Protein AF-A0A7V0TYV5-F1 (afdb_monomer_lite)

Secondary structure (DSSP, 8-state):
-BTTBPPP-TTS-GGGS---SB------TTEE----SSTTT--STT-EEETTTTEEES---EEGGG------EE--SGGG-EE-PPPPP------

Sequence (95 aa):
MINDKILHESYLDVENQFTQGQLELTLGVNEYFLMGDNRKVSNDSRGSINSQTDVADNPWTITDKDIIGRAFLRWWPLNKLSFISIPTYNINSKL

Radius of gyration: 15.29 Å; chains: 1; bounding box: 32×38×41 Å

Structure (mmCIF, N/CA/C/O backbone):
data_AF-A0A7V0TYV5-F1
#
_entry.id   AF-A0A7V0TYV5-F1
#
loop_
_atom_site.group_PDB
_atom_site.id
_atom_site.type_symbol
_atom_site.label_atom_id
_atom_site.label_alt_id
_atom_site.label_comp_id
_atom_site.label_asym_id
_atom_site.label_entity_id
_atom_site.label_seq_id
_atom_site.pdbx_PDB_ins_code
_atom_site.Cartn_x
_atom_site.Cartn_y
_atom_site.Cartn_z
_atom_site.occupancy
_atom_site.B_iso_or_equiv
_atom_site.auth_seq_id
_atom_site.auth_comp_id
_atom_site.auth_asym_id
_atom_site.auth_atom_id
_atom_site.pdbx_PDB_model_num
ATOM 1 N N . MET A 1 1 ? 6.251 3.281 10.212 1.00 86.56 1 MET A N 1
ATOM 2 C CA . MET A 1 1 ? 6.225 2.074 11.073 1.00 86.56 1 MET A CA 1
ATOM 3 C C . MET A 1 1 ? 4.808 1.541 11.087 1.00 86.56 1 MET A C 1
ATOM 5 O O . MET A 1 1 ? 3.900 2.312 10.815 1.00 86.56 1 MET A O 1
ATOM 9 N N . ILE A 1 2 ? 4.616 0.264 11.399 1.00 90.25 2 ILE A N 1
ATOM 10 C CA . ILE A 1 2 ? 3.290 -0.303 11.670 1.00 90.25 2 ILE A CA 1
ATOM 11 C C . ILE A 1 2 ? 3.362 -0.935 13.054 1.00 90.25 2 ILE A C 1
ATOM 13 O O . ILE A 1 2 ? 4.190 -1.823 13.261 1.00 90.25 2 ILE A O 1
ATOM 17 N N . ASN A 1 3 ? 2.537 -0.458 13.991 1.00 90.38 3 ASN A N 1
ATOM 18 C CA . ASN A 1 3 ? 2.537 -0.900 15.391 1.00 90.38 3 ASN A CA 1
ATOM 19 C C . ASN A 1 3 ? 3.961 -0.913 15.986 1.00 90.38 3 ASN A C 1
ATOM 21 O O . ASN A 1 3 ? 4.471 -1.960 16.387 1.00 90.38 3 ASN A O 1
ATOM 25 N N . ASP A 1 4 ? 4.634 0.240 15.914 1.00 89.12 4 ASP A N 1
ATOM 26 C CA . ASP A 1 4 ? 6.011 0.484 16.385 1.00 89.12 4 ASP A CA 1
ATOM 27 C C . ASP A 1 4 ? 7.119 -0.352 15.730 1.00 89.12 4 ASP A C 1
ATOM 29 O O . ASP A 1 4 ? 8.279 -0.307 16.143 1.00 89.12 4 ASP A O 1
ATOM 33 N N . LYS A 1 5 ? 6.807 -1.104 14.669 1.00 88.12 5 LYS A N 1
ATOM 34 C CA . LYS A 1 5 ? 7.803 -1.875 13.922 1.00 88.12 5 LYS A CA 1
ATOM 35 C C . LYS A 1 5 ? 8.144 -1.220 12.598 1.00 88.12 5 LYS A C 1
ATOM 37 O O . LYS A 1 5 ? 7.272 -0.806 11.828 1.00 88.12 5 LYS A O 1
ATOM 42 N N . ILE A 1 6 ? 9.442 -1.159 12.314 1.00 87.62 6 ILE A N 1
ATOM 43 C CA . ILE A 1 6 ? 9.941 -0.815 10.984 1.00 87.62 6 ILE A CA 1
ATOM 44 C C . ILE A 1 6 ? 9.563 -1.957 10.039 1.00 87.62 6 ILE A C 1
ATOM 46 O O . ILE A 1 6 ? 9.843 -3.125 10.310 1.00 87.62 6 ILE A O 1
ATOM 50 N N . LEU A 1 7 ? 8.906 -1.603 8.939 1.00 87.94 7 LEU A N 1
ATOM 51 C CA . LEU A 1 7 ? 8.525 -2.530 7.886 1.00 87.94 7 LEU A CA 1
ATOM 52 C C . LEU A 1 7 ? 9.600 -2.511 6.800 1.00 87.94 7 LEU A C 1
ATOM 54 O O . LEU A 1 7 ? 9.988 -1.439 6.345 1.00 87.94 7 LEU A O 1
ATOM 58 N N . HIS A 1 8 ? 10.073 -3.684 6.385 1.00 87.75 8 HIS A N 1
ATOM 59 C CA . HIS A 1 8 ? 10.961 -3.802 5.233 1.00 87.75 8 HIS A CA 1
ATOM 60 C C . HIS A 1 8 ? 10.144 -4.098 3.970 1.00 87.75 8 HIS A C 1
ATOM 62 O O . HIS A 1 8 ? 9.491 -5.139 3.877 1.00 87.75 8 HIS A O 1
ATOM 68 N N . GLU A 1 9 ? 10.210 -3.195 2.995 1.00 89.25 9 GLU A N 1
ATOM 69 C CA . GLU A 1 9 ? 9.408 -3.210 1.769 1.00 89.25 9 GLU A CA 1
ATOM 70 C C . GLU A 1 9 ? 10.316 -3.465 0.554 1.00 89.25 9 GLU A C 1
ATOM 72 O O . GLU A 1 9 ? 10.759 -2.542 -0.125 1.00 89.25 9 GLU A O 1
ATOM 77 N N . SER A 1 10 ? 10.626 -4.736 0.274 1.00 89.06 10 SER A N 1
ATOM 78 C CA . SER A 1 10 ? 11.590 -5.124 -0.777 1.00 89.06 10 SER A CA 1
ATOM 79 C C . SER A 1 10 ? 11.151 -4.803 -2.209 1.00 89.06 10 SER A C 1
ATOM 81 O O . SER A 1 10 ? 11.944 -4.952 -3.135 1.00 89.06 10 SER A O 1
ATOM 83 N N . TYR A 1 11 ? 9.895 -4.407 -2.399 1.00 88.25 11 TYR A N 1
ATOM 84 C CA . TYR A 1 11 ? 9.334 -4.039 -3.694 1.00 88.25 11 TYR A CA 1
ATOM 85 C C . TYR A 1 11 ? 9.598 -2.575 -4.069 1.00 88.25 11 TYR A C 1
ATOM 87 O O . TYR A 1 11 ? 9.374 -2.202 -5.217 1.00 88.25 11 TYR A O 1
ATOM 95 N N . LEU A 1 12 ? 10.060 -1.748 -3.125 1.00 92.00 12 LEU A N 1
ATOM 96 C CA . LEU A 1 12 ? 10.364 -0.347 -3.385 1.00 92.00 12 LEU A CA 1
ATOM 97 C C . LEU A 1 12 ? 11.751 -0.195 -3.998 1.00 92.00 12 LEU A C 1
ATOM 99 O O . LEU A 1 12 ? 12.757 -0.648 -3.442 1.00 92.00 12 LEU A O 1
ATOM 103 N N . ASP A 1 13 ? 11.802 0.548 -5.098 1.00 91.50 13 ASP A N 1
ATOM 104 C CA . ASP A 1 13 ? 13.055 1.080 -5.614 1.00 91.50 13 ASP A CA 1
ATOM 105 C C . ASP A 1 13 ? 13.721 1.979 -4.565 1.00 91.50 13 ASP A C 1
ATOM 107 O O . ASP A 1 13 ? 13.048 2.633 -3.767 1.00 91.50 13 ASP A O 1
ATOM 111 N N . VAL A 1 14 ? 15.057 2.046 -4.583 1.00 89.94 14 VAL A N 1
ATOM 112 C CA . VAL A 1 14 ? 15.869 2.796 -3.601 1.00 89.94 14 VAL A CA 1
ATOM 113 C C . VAL A 1 14 ? 15.384 4.238 -3.433 1.00 89.94 14 VAL A C 1
ATOM 115 O O . VAL A 1 14 ? 15.337 4.767 -2.326 1.00 89.94 14 VAL A O 1
ATOM 118 N N . GLU A 1 15 ? 14.961 4.869 -4.526 1.00 88.81 15 GLU A N 1
ATOM 119 C CA . GLU A 1 15 ? 14.464 6.243 -4.520 1.00 88.81 15 GLU A CA 1
ATOM 120 C C . GLU A 1 15 ? 13.094 6.429 -3.853 1.00 88.81 15 GLU A C 1
ATOM 122 O O . GLU A 1 15 ? 12.744 7.560 -3.517 1.00 88.81 15 GLU A O 1
ATOM 127 N N . ASN A 1 16 ? 12.341 5.346 -3.658 1.00 90.06 16 ASN A N 1
ATOM 128 C CA . ASN A 1 16 ? 11.013 5.316 -3.052 1.00 90.06 16 ASN A CA 1
ATOM 129 C C . ASN A 1 16 ? 11.016 4.712 -1.640 1.00 90.06 16 ASN A C 1
ATOM 131 O O . ASN A 1 16 ? 9.964 4.611 -1.021 1.00 90.06 16 ASN A O 1
ATOM 135 N N . GLN A 1 17 ? 12.178 4.355 -1.084 1.00 87.38 17 GLN A N 1
ATOM 136 C CA . GLN A 1 17 ? 12.275 3.843 0.292 1.00 87.38 17 GLN A CA 1
ATOM 137 C C . GLN A 1 17 ? 12.022 4.920 1.360 1.00 87.38 17 GLN A C 1
ATOM 139 O O . GLN A 1 17 ? 11.827 4.602 2.532 1.00 87.38 17 GLN A O 1
ATOM 144 N N . PHE A 1 18 ? 12.000 6.195 0.965 1.00 85.19 18 PHE A N 1
ATOM 145 C CA . PHE A 1 18 ? 11.630 7.307 1.830 1.00 85.19 18 PHE A CA 1
ATOM 146 C C . PHE A 1 18 ? 10.158 7.692 1.635 1.00 85.19 18 PHE A C 1
ATOM 148 O O . PHE A 1 18 ? 9.695 7.896 0.513 1.00 85.19 18 PHE A O 1
ATOM 155 N N . THR A 1 19 ? 9.437 7.837 2.747 1.00 85.75 19 THR A N 1
ATOM 156 C CA . THR A 1 19 ? 8.079 8.391 2.789 1.00 85.75 19 THR A CA 1
ATOM 157 C C . THR A 1 19 ? 8.141 9.738 3.495 1.00 85.75 19 THR A C 1
ATOM 159 O O . THR A 1 19 ? 8.596 9.803 4.633 1.00 85.75 19 THR A O 1
ATOM 162 N N . GLN A 1 20 ? 7.720 10.798 2.805 1.00 85.25 20 GLN A N 1
ATOM 163 C CA . GLN A 1 20 ? 7.676 12.148 3.363 1.00 85.25 20 GLN A CA 1
ATOM 164 C C . GLN A 1 20 ? 6.493 12.304 4.323 1.00 85.25 20 GLN A C 1
ATOM 166 O O . GLN A 1 20 ? 5.421 11.749 4.067 1.00 85.25 20 GLN A O 1
ATOM 171 N N . GLY A 1 21 ? 6.682 13.111 5.365 1.00 87.38 21 GLY A N 1
ATOM 172 C CA . GLY A 1 21 ? 5.653 13.449 6.330 1.00 87.38 21 GLY A CA 1
ATOM 173 C C . GLY A 1 21 ? 5.493 12.434 7.458 1.00 87.38 21 GLY A C 1
ATOM 174 O O . GLY A 1 21 ? 5.770 11.240 7.325 1.00 87.38 21 GLY A O 1
ATOM 175 N N . GLN A 1 22 ? 5.005 12.932 8.587 1.00 91.31 22 GLN A N 1
ATOM 176 C CA . GLN A 1 22 ? 4.609 12.156 9.748 1.00 91.31 22 GLN A CA 1
ATOM 177 C C . GLN A 1 22 ? 3.094 11.960 9.758 1.00 91.31 22 GLN A C 1
ATOM 179 O O . GLN A 1 22 ? 2.322 12.892 9.527 1.00 91.31 22 GLN A O 1
ATOM 184 N N . LEU A 1 23 ? 2.677 10.729 10.038 1.00 92.81 23 LEU A N 1
ATOM 185 C CA . LEU A 1 23 ? 1.281 10.344 10.178 1.00 92.81 23 LEU A CA 1
ATOM 186 C C . LEU A 1 23 ? 1.174 9.252 11.240 1.00 92.81 23 LEU A C 1
ATOM 188 O O . LEU A 1 23 ? 1.832 8.216 11.138 1.00 92.81 23 LEU A O 1
ATOM 192 N N . GLU A 1 24 ? 0.311 9.479 12.223 1.00 93.88 24 GLU A N 1
ATOM 193 C CA . GLU A 1 24 ? -0.138 8.464 13.167 1.00 93.88 24 GLU A CA 1
ATOM 194 C C . GLU A 1 24 ? -1.635 8.250 12.951 1.00 93.88 24 GLU A C 1
ATOM 196 O O . GLU A 1 24 ? -2.433 9.182 13.050 1.00 93.88 24 GLU A O 1
ATOM 201 N N . LEU A 1 25 ? -2.007 7.027 12.585 1.00 94.06 25 LEU A N 1
ATOM 202 C CA . LEU A 1 25 ? -3.379 6.665 12.260 1.00 94.06 25 LEU A CA 1
ATOM 203 C C . LEU A 1 25 ? -3.653 5.249 12.759 1.00 94.06 25 LEU A C 1
ATOM 205 O O . LEU A 1 25 ? -2.883 4.328 12.487 1.00 94.06 25 LEU A O 1
ATOM 209 N N . THR A 1 26 ? -4.767 5.076 13.467 1.00 95.56 26 THR A N 1
ATOM 210 C CA . THR A 1 26 ? -5.281 3.758 13.852 1.00 95.56 26 THR A CA 1
ATOM 211 C C . THR A 1 26 ? -6.413 3.382 12.911 1.00 95.56 26 THR A C 1
ATOM 213 O O . THR A 1 26 ? -7.358 4.152 12.759 1.00 95.56 26 THR A O 1
ATOM 216 N N . LEU A 1 27 ? -6.316 2.209 12.288 1.00 95.88 27 LEU A N 1
ATOM 217 C CA . LEU A 1 27 ? -7.352 1.696 11.396 1.00 95.88 27 LEU A CA 1
ATOM 218 C C . LEU A 1 27 ? -8.470 1.016 12.183 1.00 95.88 27 LEU A C 1
ATOM 220 O O . LEU A 1 27 ? -8.216 0.254 13.120 1.00 95.88 27 LEU A O 1
ATOM 224 N N . GLY A 1 28 ? -9.706 1.267 11.765 1.00 95.00 28 GLY A N 1
ATOM 225 C CA . GLY A 1 28 ? -10.873 0.518 12.193 1.00 95.00 28 GLY A CA 1
ATOM 226 C C . GLY A 1 28 ? -10.906 -0.903 11.626 1.00 95.00 28 GLY A C 1
ATOM 227 O O . GLY A 1 28 ? -10.099 -1.316 10.790 1.00 95.00 28 GLY A O 1
ATOM 228 N N . VAL A 1 29 ? -11.896 -1.675 12.075 1.00 93.69 29 VAL A N 1
ATOM 229 C CA . VAL A 1 29 ? -12.164 -3.007 11.518 1.00 93.69 29 VAL A CA 1
ATOM 230 C C . VAL A 1 29 ? -12.580 -2.856 10.053 1.00 93.69 29 VAL A C 1
ATOM 232 O O . VAL A 1 29 ? -13.518 -2.121 9.755 1.00 93.69 29 VAL A O 1
ATOM 235 N N . ASN A 1 30 ? -11.908 -3.584 9.157 1.00 94.44 30 ASN A N 1
ATOM 236 C CA . ASN A 1 30 ? -12.100 -3.542 7.699 1.00 94.44 30 ASN A CA 1
ATOM 237 C C . ASN A 1 30 ? -11.724 -2.213 7.024 1.00 94.44 30 ASN A C 1
ATOM 239 O O . ASN A 1 30 ? -12.115 -1.993 5.878 1.00 94.44 30 ASN A O 1
ATOM 243 N N . GLU A 1 31 ? -10.961 -1.349 7.694 1.00 97.12 31 GLU A N 1
ATOM 244 C CA . GLU A 1 31 ? -10.340 -0.200 7.041 1.00 97.12 31 GLU A CA 1
ATOM 245 C C . GLU A 1 31 ? -8.961 -0.559 6.491 1.00 97.12 31 GLU A C 1
ATOM 247 O O . GLU A 1 31 ? -8.199 -1.327 7.083 1.00 97.12 31 GLU A O 1
ATOM 252 N N . TYR A 1 32 ? -8.629 0.038 5.353 1.00 96.88 32 TYR A N 1
ATOM 253 C CA . TYR A 1 32 ? -7.367 -0.155 4.663 1.00 96.88 32 TYR A CA 1
ATOM 254 C C . TYR A 1 32 ? -6.705 1.195 4.411 1.00 96.88 32 TYR A C 1
ATOM 256 O O . TYR A 1 32 ? -7.330 2.140 3.925 1.00 96.88 32 TYR A O 1
ATOM 264 N N . PHE A 1 33 ? -5.410 1.250 4.711 1.00 96.50 33 PHE A N 1
ATOM 265 C CA . PHE A 1 33 ? -4.518 2.334 4.324 1.00 96.50 33 PHE A CA 1
ATOM 266 C C . PHE A 1 33 ? -3.707 1.888 3.108 1.00 96.50 33 PHE A C 1
ATOM 268 O O . PHE A 1 33 ? -2.996 0.883 3.177 1.00 96.50 33 PHE A O 1
ATOM 275 N N . LEU A 1 34 ? -3.826 2.602 1.990 1.00 95.56 34 LEU A N 1
ATOM 276 C CA . LEU A 1 34 ? -3.157 2.258 0.740 1.00 95.56 34 LEU A CA 1
ATOM 277 C C . LEU A 1 34 ? -2.007 3.220 0.454 1.00 95.56 34 LEU A C 1
ATOM 279 O O . LEU A 1 34 ? -2.129 4.428 0.629 1.00 95.56 34 LEU A O 1
ATOM 283 N N . MET A 1 35 ? -0.897 2.683 -0.043 1.00 94.50 35 MET A N 1
ATOM 284 C CA . MET A 1 35 ? 0.265 3.465 -0.461 1.00 94.50 35 MET A CA 1
ATOM 285 C C . MET A 1 35 ? 0.729 2.990 -1.830 1.00 94.50 35 MET A C 1
ATOM 287 O O . MET A 1 35 ? 0.882 1.789 -2.046 1.00 94.50 35 MET A O 1
ATOM 291 N N . GLY A 1 36 ? 0.982 3.925 -2.741 1.00 94.31 36 GLY A N 1
ATOM 292 C CA . GLY A 1 36 ? 1.591 3.613 -4.029 1.00 94.31 36 GLY A CA 1
ATOM 293 C C . GLY A 1 36 ? 3.098 3.401 -3.903 1.00 94.31 36 GLY A C 1
ATOM 294 O O . GLY A 1 36 ? 3.769 4.068 -3.115 1.00 94.31 36 GLY A O 1
ATOM 295 N N . ASP A 1 37 ? 3.649 2.498 -4.712 1.00 94.00 37 ASP A N 1
ATOM 296 C CA . ASP A 1 37 ? 5.086 2.187 -4.715 1.00 94.00 37 ASP A CA 1
ATOM 297 C C . ASP A 1 37 ? 5.933 3.391 -5.151 1.00 94.00 37 ASP A C 1
ATOM 299 O O . ASP A 1 37 ? 7.030 3.605 -4.641 1.00 94.00 37 ASP A O 1
ATOM 303 N N . ASN A 1 38 ? 5.407 4.230 -6.051 1.00 93.56 38 ASN A N 1
ATOM 304 C CA . ASN A 1 38 ? 6.038 5.491 -6.442 1.00 93.56 38 ASN A CA 1
ATOM 305 C C . ASN A 1 38 ? 5.734 6.586 -5.404 1.00 93.56 38 ASN A C 1
ATOM 307 O O . ASN A 1 38 ? 4.948 7.512 -5.636 1.00 93.56 38 ASN A O 1
ATOM 311 N N . ARG A 1 39 ? 6.324 6.421 -4.215 1.00 92.56 39 ARG A N 1
ATOM 312 C CA . ARG A 1 39 ? 5.987 7.150 -2.985 1.00 92.56 39 ARG A CA 1
ATOM 313 C C . ARG A 1 39 ? 6.002 8.663 -3.139 1.00 92.56 39 ARG A C 1
ATOM 315 O O . ARG A 1 39 ? 5.179 9.316 -2.499 1.00 92.56 39 ARG A O 1
ATOM 322 N N . LYS A 1 40 ? 6.903 9.206 -3.962 1.00 89.50 40 LYS A N 1
ATOM 323 C CA . LYS A 1 40 ? 7.092 10.656 -4.149 1.00 89.50 40 LYS A CA 1
ATOM 324 C C . LYS A 1 40 ? 5.939 11.351 -4.870 1.00 89.50 40 LYS A C 1
ATOM 326 O O . LYS A 1 40 ? 5.762 12.548 -4.689 1.00 89.50 40 LYS A O 1
ATOM 331 N N . VAL A 1 41 ? 5.206 10.630 -5.718 1.00 90.50 41 VAL A N 1
ATOM 332 C CA . VAL A 1 41 ? 4.194 11.228 -6.613 1.00 90.50 41 VAL A CA 1
ATOM 333 C C . VAL A 1 41 ? 2.826 10.557 -6.522 1.00 90.50 41 VAL A C 1
ATOM 335 O O . VAL A 1 41 ? 1.891 10.967 -7.203 1.00 90.50 41 VAL A O 1
ATOM 338 N N . SER A 1 42 ? 2.697 9.513 -5.706 1.00 92.69 42 SER A N 1
ATOM 339 C CA . SER A 1 42 ? 1.427 8.831 -5.482 1.00 92.69 42 SER A CA 1
ATOM 340 C C . SER A 1 42 ? 0.474 9.701 -4.659 1.00 92.69 42 SER A C 1
ATOM 342 O O . SER A 1 42 ? 0.824 10.140 -3.565 1.00 92.69 42 SER A O 1
ATOM 344 N N . ASN A 1 43 ? -0.738 9.908 -5.179 1.00 93.31 43 ASN A N 1
ATOM 345 C CA . ASN A 1 43 ? -1.864 10.444 -4.422 1.00 93.31 43 ASN A CA 1
ATOM 346 C C . ASN A 1 43 ? -2.649 9.272 -3.822 1.00 93.31 43 ASN A C 1
ATOM 348 O O . ASN A 1 43 ? -3.479 8.659 -4.493 1.00 93.31 43 ASN A O 1
ATOM 352 N N . ASP A 1 44 ? -2.328 8.928 -2.583 1.00 95.50 44 ASP A N 1
ATOM 353 C CA . ASP A 1 44 ? -2.873 7.774 -1.876 1.00 95.50 44 ASP A CA 1
ATOM 354 C C . ASP A 1 44 ? -3.336 8.162 -0.465 1.00 95.50 44 ASP A C 1
ATOM 356 O O . ASP A 1 44 ? -3.513 9.348 -0.173 1.00 95.50 44 ASP A O 1
ATOM 360 N N . SER A 1 45 ? -3.568 7.178 0.406 1.00 96.44 45 SER A N 1
ATOM 361 C CA . SER A 1 45 ? -4.151 7.369 1.740 1.00 96.44 45 SER A CA 1
ATOM 362 C C . SER A 1 45 ? -3.394 8.353 2.634 1.00 96.44 45 SER A C 1
ATOM 364 O O . SER A 1 45 ? -3.958 8.854 3.605 1.00 96.44 45 SER A O 1
ATOM 366 N N . ARG A 1 46 ? -2.133 8.669 2.312 1.00 94.50 46 ARG A N 1
ATOM 367 C CA . ARG A 1 46 ? -1.342 9.684 3.021 1.00 94.50 46 ARG A CA 1
ATOM 368 C C . ARG A 1 46 ? -1.907 11.101 2.891 1.00 94.50 46 ARG A C 1
ATOM 370 O O . ARG A 1 46 ? -1.572 11.937 3.721 1.00 94.50 46 ARG A O 1
ATOM 377 N N . GLY A 1 47 ? -2.737 11.379 1.885 1.00 93.12 47 GLY A N 1
ATOM 378 C CA . GLY A 1 47 ? -3.196 12.740 1.608 1.00 93.12 47 GLY A CA 1
ATOM 379 C C . GLY A 1 47 ? -2.054 13.641 1.121 1.00 93.12 47 GLY A C 1
ATOM 380 O O . GLY A 1 47 ? -1.150 13.192 0.416 1.00 93.12 47 GLY A O 1
ATOM 381 N N . SER A 1 48 ? -2.101 14.928 1.468 1.00 91.25 48 SER A N 1
ATOM 382 C CA . SER A 1 48 ? -1.029 15.889 1.148 1.00 91.25 48 SER A CA 1
ATOM 383 C C . SER A 1 48 ? -0.079 16.040 2.332 1.00 91.25 48 SER A C 1
ATOM 385 O O . SER A 1 48 ? -0.506 15.871 3.461 1.00 91.25 48 SER A O 1
ATOM 387 N N . ILE A 1 49 ? 1.194 16.385 2.121 1.00 89.44 49 ILE A N 1
ATOM 388 C CA . ILE A 1 49 ? 2.108 16.683 3.237 1.00 89.44 49 ILE A CA 1
ATOM 389 C C . ILE A 1 49 ? 2.248 18.190 3.411 1.00 89.44 49 ILE A C 1
ATOM 391 O O . ILE A 1 49 ? 2.630 18.907 2.481 1.00 89.44 49 ILE A O 1
ATOM 395 N N . ASN A 1 50 ? 1.990 18.661 4.626 1.00 90.50 50 ASN A N 1
ATOM 396 C CA . ASN A 1 50 ? 2.250 20.031 5.008 1.00 90.50 50 ASN A CA 1
ATOM 397 C C . ASN A 1 50 ? 3.762 20.284 5.021 1.00 90.50 50 ASN A C 1
ATOM 399 O O . ASN A 1 50 ? 4.493 19.719 5.830 1.00 90.50 50 ASN A O 1
ATOM 403 N N . SER A 1 51 ? 4.255 21.150 4.137 1.00 87.25 51 SER A N 1
ATOM 404 C CA . SER A 1 51 ? 5.702 21.381 4.01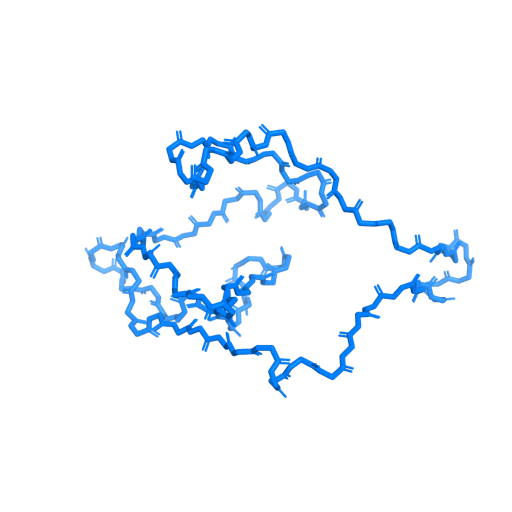8 1.00 87.25 51 SER A CA 1
ATOM 405 C C . SER A 1 51 ? 6.290 22.219 5.159 1.00 87.25 51 SER A C 1
ATOM 407 O O . SER A 1 51 ? 7.510 22.292 5.279 1.00 87.25 51 SER A O 1
ATOM 409 N N . GLN A 1 52 ? 5.460 22.873 5.980 1.00 91.69 52 GLN A N 1
ATOM 410 C CA . GLN A 1 52 ? 5.926 23.637 7.140 1.00 91.69 52 GLN A CA 1
ATOM 411 C C . GLN A 1 52 ? 6.061 22.763 8.389 1.00 91.69 52 GLN A C 1
ATOM 413 O O . GLN A 1 52 ? 6.977 22.983 9.177 1.00 91.69 52 GLN A O 1
ATOM 418 N N . THR A 1 53 ? 5.160 21.798 8.581 1.00 92.06 53 THR A N 1
ATOM 419 C CA . THR A 1 53 ? 5.143 20.937 9.774 1.00 92.06 53 THR A CA 1
ATOM 420 C C . THR A 1 53 ? 5.677 19.530 9.521 1.00 92.06 53 THR A C 1
ATOM 422 O O . THR A 1 53 ? 5.951 18.822 10.482 1.00 92.06 53 THR A O 1
ATOM 425 N N . ASP A 1 54 ? 5.839 19.138 8.253 1.00 91.38 54 ASP A N 1
ATOM 426 C CA . ASP A 1 54 ? 6.135 17.766 7.821 1.00 91.38 54 ASP A CA 1
ATOM 427 C C . ASP A 1 54 ? 5.120 16.752 8.379 1.00 91.38 54 ASP A C 1
ATOM 429 O O . ASP A 1 54 ? 5.466 15.636 8.747 1.00 91.38 54 ASP A O 1
ATOM 433 N N . VAL A 1 55 ? 3.846 17.145 8.462 1.00 92.56 55 VAL A N 1
ATOM 434 C CA . VAL A 1 55 ? 2.728 16.294 8.902 1.00 92.56 55 VAL A CA 1
ATOM 435 C C . VAL A 1 55 ? 1.768 16.076 7.735 1.00 92.56 55 VAL A C 1
ATOM 437 O O . VAL A 1 55 ? 1.586 16.959 6.896 1.00 92.56 55 VAL A O 1
ATOM 440 N N . ALA A 1 56 ? 1.169 14.890 7.657 1.00 92.38 56 ALA A N 1
ATOM 441 C CA . ALA A 1 56 ? 0.129 14.596 6.678 1.00 92.38 56 ALA A CA 1
ATOM 442 C C . ALA A 1 56 ? -1.157 15.405 6.943 1.00 92.38 56 ALA A C 1
ATOM 444 O O . ALA A 1 56 ? -1.740 15.338 8.024 1.00 92.38 56 ALA A O 1
ATOM 445 N N . ASP A 1 57 ? -1.624 16.112 5.918 1.00 92.88 57 ASP A N 1
ATOM 446 C CA . ASP A 1 57 ? -2.893 16.826 5.849 1.00 92.88 57 ASP A CA 1
ATOM 447 C C . ASP A 1 57 ? -3.936 15.969 5.114 1.00 92.88 57 ASP A C 1
ATOM 449 O O . ASP A 1 57 ? -3.738 15.534 3.974 1.00 92.88 57 ASP A O 1
ATOM 453 N N . ASN A 1 58 ? -5.096 15.796 5.751 1.00 92.31 58 ASN A N 1
ATOM 454 C CA . ASN A 1 58 ? -6.245 15.047 5.228 1.00 92.31 58 ASN A CA 1
ATOM 455 C C . ASN A 1 58 ? -5.919 13.598 4.787 1.00 92.31 58 ASN A C 1
ATOM 457 O O . ASN A 1 58 ? -6.231 13.224 3.650 1.00 92.31 58 ASN A O 1
ATOM 461 N N . PRO A 1 59 ? -5.307 12.765 5.652 1.00 95.62 59 PRO A N 1
ATOM 462 C CA . PRO A 1 59 ? -5.176 11.337 5.379 1.00 95.62 59 PRO A CA 1
ATOM 463 C C . PRO A 1 59 ? -6.559 10.674 5.299 1.00 95.62 59 PRO A C 1
ATOM 465 O O . PRO A 1 59 ? -7.518 11.123 5.931 1.00 95.62 59 PRO A O 1
ATOM 468 N N . TRP A 1 60 ? -6.667 9.590 4.535 1.00 96.31 60 TRP A N 1
ATOM 469 C CA . TRP A 1 60 ? -7.935 8.896 4.299 1.00 96.31 60 TRP A CA 1
ATOM 470 C C . TRP A 1 60 ? -7.750 7.385 4.171 1.00 96.31 60 TRP A C 1
ATOM 472 O O . TRP A 1 60 ? -6.694 6.897 3.778 1.00 96.31 60 TRP A O 1
ATOM 482 N N . THR A 1 61 ? -8.796 6.632 4.487 1.00 97.38 61 THR A N 1
ATOM 483 C CA . THR A 1 61 ? -8.839 5.166 4.414 1.00 97.38 61 THR A CA 1
ATOM 484 C C . THR A 1 61 ? -9.946 4.725 3.463 1.00 97.38 61 THR A C 1
ATOM 486 O O . THR A 1 61 ? -10.807 5.519 3.078 1.00 97.38 61 THR A O 1
ATOM 489 N N . ILE A 1 62 ? -9.914 3.455 3.063 1.00 97.38 62 ILE A N 1
ATOM 490 C CA . ILE A 1 62 ? -11.016 2.810 2.339 1.00 97.38 62 ILE A CA 1
ATOM 491 C C . ILE A 1 62 ? -11.516 1.593 3.099 1.00 97.38 62 ILE A C 1
ATOM 493 O O . ILE A 1 62 ? -10.841 1.094 3.998 1.00 97.38 62 ILE A O 1
ATOM 497 N N . THR A 1 63 ? -12.663 1.073 2.689 1.00 97.50 63 THR A N 1
ATOM 498 C CA . THR A 1 63 ? -13.237 -0.163 3.217 1.00 97.50 63 THR A CA 1
ATOM 499 C C . THR A 1 63 ? -13.071 -1.326 2.242 1.00 97.50 63 THR A C 1
ATOM 501 O O . THR A 1 63 ? -12.730 -1.149 1.072 1.00 97.50 63 THR A O 1
ATOM 504 N N . ASP A 1 64 ? -13.342 -2.542 2.709 1.00 94.56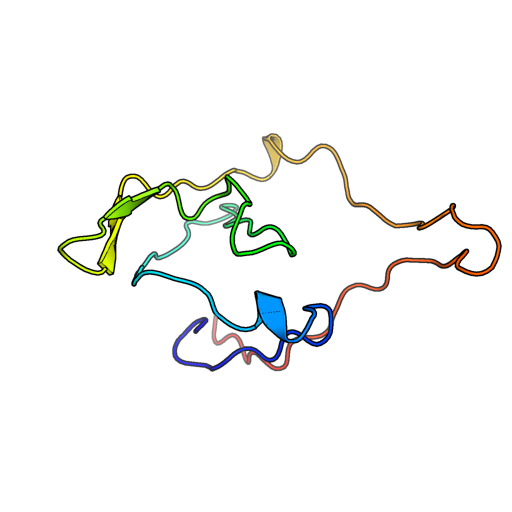 64 ASP A N 1
ATOM 505 C CA . ASP A 1 64 ? -13.359 -3.755 1.884 1.00 94.56 64 ASP A CA 1
ATOM 506 C C . ASP A 1 64 ? -14.292 -3.646 0.666 1.00 94.56 64 ASP A C 1
ATOM 508 O O . ASP A 1 64 ? -13.976 -4.161 -0.406 1.00 94.56 64 ASP A O 1
ATOM 512 N N . LYS A 1 65 ? -15.411 -2.928 0.806 1.00 96.62 65 LYS A N 1
ATOM 513 C CA . LYS A 1 65 ? -16.390 -2.687 -0.267 1.00 96.62 65 LYS A CA 1
ATOM 514 C C . LYS A 1 65 ? -15.841 -1.843 -1.415 1.00 96.62 65 LYS A C 1
ATOM 516 O O . LYS A 1 65 ? -16.347 -1.951 -2.529 1.00 96.62 65 LYS A O 1
ATOM 521 N N . ASP A 1 66 ? -14.823 -1.030 -1.152 1.00 97.31 66 ASP A N 1
ATOM 522 C CA . ASP A 1 66 ? -14.173 -0.194 -2.164 1.00 97.31 66 ASP A CA 1
ATOM 523 C C . ASP A 1 66 ? -13.152 -0.998 -2.994 1.00 97.31 66 ASP A C 1
ATOM 525 O O . ASP A 1 66 ? -12.693 -0.552 -4.048 1.00 97.31 66 ASP A O 1
ATOM 529 N N . ILE A 1 67 ? -12.803 -2.213 -2.550 1.00 96.38 67 ILE A N 1
ATOM 530 C CA . ILE A 1 67 ? -11.804 -3.075 -3.184 1.00 96.38 67 ILE A CA 1
ATOM 531 C C . ILE A 1 67 ? -12.492 -4.089 -4.104 1.00 96.38 67 ILE A C 1
ATOM 533 O O . ILE A 1 67 ? -13.041 -5.097 -3.668 1.00 96.38 67 ILE A O 1
ATOM 537 N N . ILE A 1 68 ? -12.379 -3.876 -5.416 1.00 97.31 68 ILE A N 1
ATOM 538 C CA . ILE A 1 68 ? -12.949 -4.786 -6.428 1.00 97.31 68 ILE A CA 1
ATOM 539 C C . ILE A 1 68 ? -12.125 -6.080 -6.566 1.00 97.31 68 ILE A C 1
ATOM 541 O O . ILE A 1 68 ? -12.668 -7.145 -6.859 1.00 97.31 68 ILE A O 1
ATOM 545 N N . GLY A 1 69 ? -10.802 -6.020 -6.375 1.00 94.25 69 GLY A N 1
ATOM 546 C CA . GLY A 1 69 ? -9.932 -7.183 -6.544 1.00 94.25 69 GLY A CA 1
ATOM 547 C C . GLY A 1 69 ? -8.451 -6.898 -6.311 1.00 94.25 69 GLY A C 1
ATOM 548 O O . GLY A 1 69 ? -8.054 -5.784 -5.979 1.00 94.25 69 GLY A O 1
ATOM 549 N N . ARG A 1 70 ? -7.621 -7.932 -6.489 1.00 93.69 70 ARG A N 1
ATOM 550 C CA . ARG A 1 70 ? -6.161 -7.871 -6.317 1.00 93.69 70 ARG A CA 1
ATOM 551 C C . ARG A 1 70 ? -5.448 -8.133 -7.636 1.00 93.69 70 ARG A C 1
ATOM 553 O O . ARG A 1 70 ? -5.815 -9.053 -8.365 1.00 93.69 70 ARG A O 1
ATOM 560 N N . ALA A 1 71 ? -4.388 -7.376 -7.902 1.00 93.75 71 ALA A N 1
ATOM 561 C CA . ALA A 1 71 ? -3.467 -7.698 -8.982 1.00 93.75 71 ALA A CA 1
ATOM 562 C C . ALA A 1 71 ? -2.730 -9.007 -8.654 1.00 93.75 71 ALA A C 1
ATOM 564 O O . ALA A 1 71 ? -2.117 -9.127 -7.596 1.00 93.75 71 ALA A O 1
ATOM 565 N N . PHE A 1 72 ? -2.799 -9.986 -9.556 1.00 95.50 72 PHE A N 1
ATOM 566 C CA . PHE A 1 72 ? -2.194 -11.309 -9.353 1.00 95.50 72 PHE A CA 1
ATOM 567 C C . PHE A 1 72 ? -1.254 -11.735 -10.488 1.00 95.50 72 PHE A C 1
ATOM 569 O O . PHE A 1 72 ? -0.503 -12.691 -10.319 1.00 95.50 72 PHE A O 1
ATOM 576 N N . LEU A 1 73 ? -1.260 -11.038 -11.629 1.00 96.69 73 LEU A N 1
ATOM 577 C CA . LEU A 1 73 ? -0.452 -11.365 -12.805 1.00 96.69 73 LEU A CA 1
ATOM 578 C C . LEU A 1 73 ? 0.162 -10.094 -13.401 1.00 96.69 73 LEU A C 1
ATOM 580 O O . LEU A 1 73 ? -0.556 -9.188 -13.822 1.00 96.69 73 LEU A O 1
ATOM 584 N N . ARG A 1 74 ? 1.492 -10.055 -13.506 1.00 96.19 74 ARG A N 1
ATOM 585 C CA . ARG A 1 74 ? 2.209 -9.100 -14.354 1.00 96.19 74 ARG A CA 1
ATOM 586 C C . ARG A 1 74 ? 2.398 -9.747 -15.714 1.00 96.19 74 ARG A C 1
ATOM 588 O O . ARG A 1 74 ? 3.283 -10.579 -15.873 1.00 96.19 74 ARG A O 1
ATOM 595 N N . TRP A 1 75 ? 1.560 -9.388 -16.678 1.00 97.25 75 TRP A N 1
ATOM 596 C CA . TRP A 1 75 ? 1.576 -10.025 -17.996 1.00 97.25 75 TRP A CA 1
ATOM 597 C C . TRP A 1 75 ? 2.564 -9.387 -18.989 1.00 97.25 75 TRP A C 1
ATOM 599 O O . TRP A 1 75 ? 2.990 -10.050 -19.932 1.00 97.25 75 TRP A O 1
ATOM 609 N N . TRP A 1 76 ? 2.960 -8.126 -18.769 1.00 96.56 76 TRP A N 1
ATOM 610 C CA . TRP A 1 76 ? 3.875 -7.373 -19.634 1.00 96.56 76 TRP A CA 1
ATOM 611 C C . TRP A 1 76 ? 4.984 -6.662 -18.827 1.00 96.56 76 TRP A C 1
ATOM 613 O O . TRP A 1 76 ? 4.716 -6.210 -17.710 1.00 96.56 76 TRP A O 1
ATOM 623 N N . PRO A 1 77 ? 6.211 -6.507 -19.375 1.00 96.69 77 PRO A N 1
ATOM 624 C CA . PRO A 1 77 ? 6.700 -7.095 -20.630 1.00 96.69 77 PRO A CA 1
ATOM 625 C C . PRO A 1 77 ? 6.850 -8.619 -20.561 1.00 96.69 77 PRO A C 1
ATOM 627 O O . PRO A 1 77 ? 6.942 -9.178 -19.473 1.00 96.69 77 PRO A O 1
ATOM 630 N N . LEU A 1 78 ? 6.843 -9.309 -21.712 1.00 96.00 78 LEU A N 1
ATOM 631 C CA . LEU A 1 78 ? 6.799 -10.786 -21.753 1.00 96.00 78 LEU A CA 1
ATOM 632 C C . LEU A 1 78 ? 7.989 -11.449 -21.043 1.00 96.00 78 LEU A C 1
ATOM 634 O O . LEU A 1 78 ? 7.820 -12.465 -20.378 1.00 96.00 78 LEU A O 1
ATOM 638 N N . ASN A 1 79 ? 9.180 -10.845 -21.106 1.00 97.38 79 ASN A N 1
ATOM 639 C CA . ASN A 1 79 ? 10.371 -11.305 -20.373 1.00 97.38 79 ASN A CA 1
ATOM 640 C C . ASN A 1 79 ? 10.265 -11.133 -18.845 1.00 97.38 79 ASN A C 1
ATOM 642 O O . ASN A 1 79 ? 11.158 -11.529 -18.102 1.00 97.38 79 ASN A O 1
ATOM 646 N N . LYS A 1 80 ? 9.190 -10.497 -18.387 1.00 95.50 80 LYS A N 1
ATOM 647 C CA . LYS A 1 80 ? 8.860 -10.201 -17.002 1.00 95.50 80 LYS A CA 1
ATOM 648 C C . LYS A 1 80 ? 7.523 -10.841 -16.594 1.00 95.50 80 LYS A C 1
ATOM 650 O O . LYS A 1 80 ? 7.048 -10.531 -15.502 1.00 95.50 80 LYS A O 1
ATOM 655 N N . LEU A 1 81 ? 6.935 -11.717 -17.417 1.00 97.38 81 LEU A N 1
ATOM 656 C CA . LEU A 1 81 ? 5.695 -12.434 -17.107 1.00 97.38 81 LEU A CA 1
ATOM 657 C C . LEU A 1 81 ? 5.824 -13.194 -15.778 1.00 97.38 81 LEU A C 1
ATOM 659 O O . LEU A 1 81 ? 6.677 -14.069 -15.643 1.00 97.38 81 LEU A O 1
ATOM 663 N N . SER A 1 82 ? 4.995 -12.856 -14.792 1.00 96.38 82 SER A N 1
ATOM 664 C CA . SER A 1 82 ? 5.052 -13.486 -13.468 1.00 96.38 82 SER A CA 1
ATOM 665 C C . SER A 1 82 ? 3.755 -13.314 -12.686 1.00 96.38 82 SER A C 1
ATOM 667 O O . SER A 1 82 ? 3.059 -12.308 -12.832 1.00 96.38 82 SER A O 1
ATOM 669 N N . PHE A 1 83 ? 3.463 -14.253 -11.788 1.00 96.44 83 PHE A N 1
ATOM 670 C CA . PHE A 1 83 ? 2.441 -14.048 -10.763 1.00 96.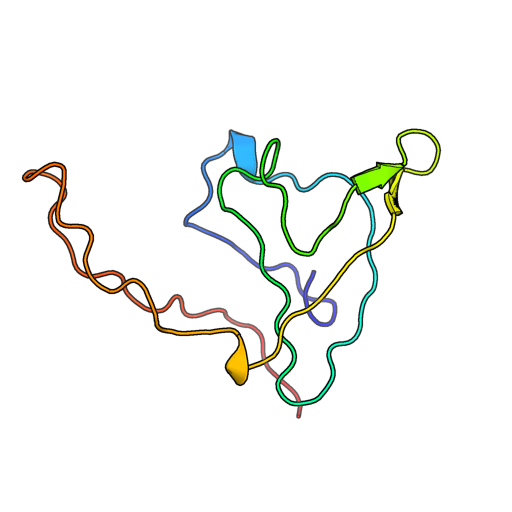44 83 PHE A CA 1
ATOM 671 C C . PHE A 1 83 ? 2.963 -13.122 -9.661 1.00 96.44 83 PHE A C 1
ATOM 673 O O . PHE A 1 83 ? 4.156 -13.120 -9.355 1.00 96.44 83 PHE A O 1
ATOM 680 N N . ILE A 1 84 ? 2.067 -12.329 -9.078 1.00 93.31 84 ILE A N 1
ATOM 681 C CA . ILE A 1 84 ? 2.373 -11.454 -7.945 1.00 93.31 84 ILE A CA 1
ATOM 682 C C . ILE A 1 84 ? 2.084 -12.242 -6.668 1.00 93.31 84 ILE A C 1
ATOM 684 O O . ILE A 1 84 ? 0.941 -12.617 -6.406 1.00 93.31 84 ILE A O 1
ATOM 688 N N . SER A 1 85 ? 3.127 -12.520 -5.888 1.00 87.69 85 SER A N 1
ATOM 689 C CA . SER A 1 85 ? 2.997 -13.165 -4.582 1.00 87.69 85 SER A CA 1
ATOM 690 C C . SER A 1 85 ? 2.569 -12.158 -3.522 1.00 87.69 85 SER A C 1
ATOM 692 O O . SER A 1 85 ? 3.042 -11.022 -3.517 1.00 87.69 85 SER A O 1
ATOM 694 N N . ILE A 1 86 ? 1.742 -12.601 -2.578 1.00 84.81 86 ILE A N 1
ATOM 695 C CA . ILE A 1 86 ? 1.436 -11.814 -1.383 1.00 84.81 86 ILE A CA 1
ATOM 696 C C . ILE A 1 86 ? 2.725 -11.715 -0.550 1.00 84.81 86 ILE A C 1
ATOM 698 O O . ILE A 1 86 ? 3.291 -12.757 -0.209 1.00 84.81 86 ILE A O 1
ATOM 702 N N . PRO A 1 87 ? 3.221 -10.504 -0.247 1.00 80.88 87 PRO A N 1
ATOM 703 C CA . PRO A 1 87 ? 4.420 -10.343 0.562 1.00 80.88 87 PRO A CA 1
ATOM 704 C C . PRO A 1 87 ? 4.161 -10.795 2.002 1.00 80.88 87 PRO A C 1
ATOM 706 O O . PRO A 1 87 ? 3.132 -10.475 2.598 1.00 80.88 87 PRO A O 1
ATOM 709 N N . THR A 1 88 ? 5.122 -11.521 2.572 1.00 81.19 88 THR A N 1
ATOM 710 C CA . THR A 1 88 ? 5.111 -11.871 3.993 1.00 81.19 88 THR A CA 1
ATOM 711 C C . THR A 1 88 ? 5.860 -10.802 4.767 1.00 81.19 88 TH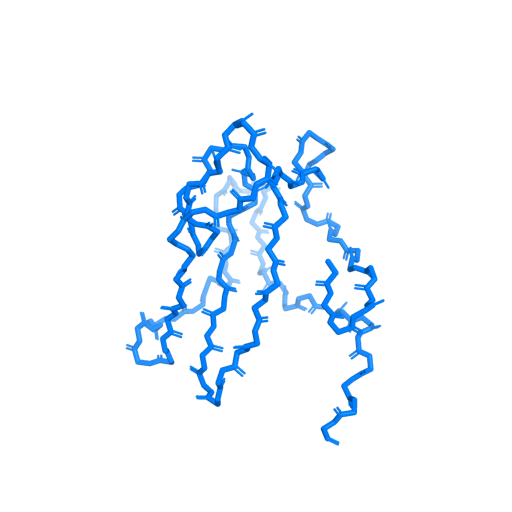R A C 1
ATOM 713 O O . THR A 1 88 ? 7.067 -10.631 4.597 1.00 81.19 88 THR A O 1
ATOM 716 N N . TYR A 1 89 ? 5.154 -10.111 5.653 1.00 79.38 89 TYR A N 1
ATOM 717 C CA . TYR A 1 89 ? 5.760 -9.152 6.561 1.00 79.38 89 TYR A CA 1
ATOM 718 C C . TYR A 1 89 ? 5.882 -9.765 7.954 1.00 79.38 89 TYR A C 1
ATOM 720 O O . TYR A 1 89 ? 4.907 -10.266 8.509 1.00 79.38 89 TYR A O 1
ATOM 728 N N . ASN A 1 90 ? 7.074 -9.694 8.549 1.00 75.00 90 ASN A N 1
ATOM 729 C CA . ASN A 1 90 ? 7.333 -10.183 9.909 1.00 75.00 90 ASN A CA 1
ATOM 730 C C . ASN A 1 90 ? 6.836 -9.187 10.976 1.00 75.00 90 ASN A C 1
ATOM 732 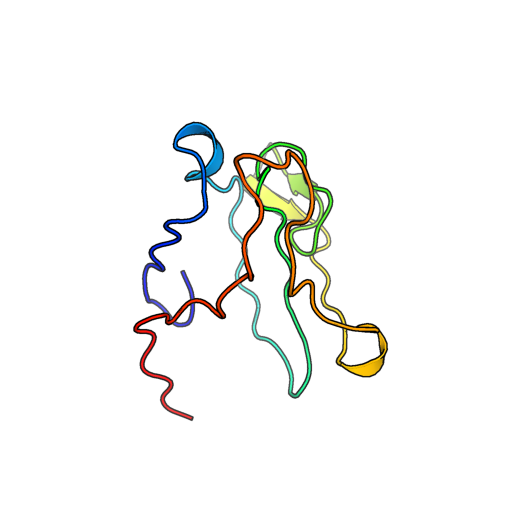O O . ASN A 1 90 ? 7.575 -8.742 11.855 1.00 75.00 90 ASN A O 1
ATOM 736 N N . ILE A 1 91 ? 5.562 -8.820 10.887 1.00 73.38 91 ILE A N 1
ATOM 737 C CA . ILE A 1 91 ? 4.843 -7.997 11.857 1.00 73.38 91 ILE A CA 1
ATOM 738 C C . ILE A 1 91 ? 4.044 -8.940 12.753 1.00 73.38 91 ILE A C 1
ATOM 740 O O . ILE A 1 91 ? 2.951 -9.361 12.400 1.00 73.38 91 ILE A O 1
ATOM 744 N N . ASN A 1 92 ? 4.593 -9.315 13.915 1.00 59.22 92 ASN A N 1
ATOM 745 C CA . ASN A 1 92 ? 3.801 -10.038 14.919 1.00 59.22 92 ASN A CA 1
ATOM 746 C C . ASN A 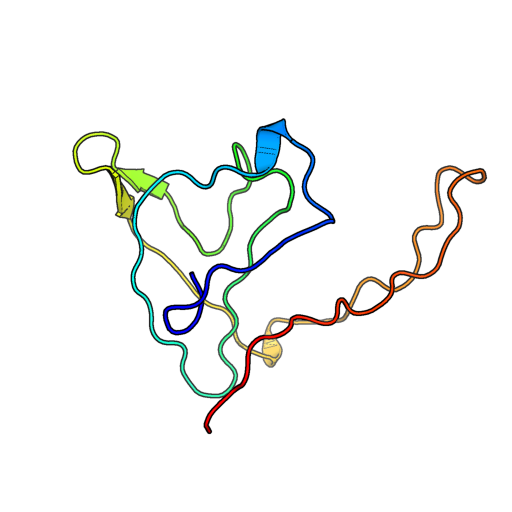1 92 ? 2.605 -9.160 15.315 1.00 59.22 92 ASN A C 1
ATOM 748 O O . ASN A 1 92 ? 2.799 -8.170 16.022 1.00 59.22 92 ASN A O 1
ATOM 752 N N . SER A 1 93 ? 1.400 -9.516 14.880 1.00 52.31 93 SER A N 1
ATOM 753 C CA . SER A 1 93 ? 0.166 -8.919 15.374 1.00 52.31 93 SER A CA 1
ATOM 754 C C . SER A 1 93 ? -0.166 -9.570 16.714 1.00 52.31 93 SER A C 1
ATOM 756 O O . SER A 1 93 ? -0.568 -10.733 16.758 1.00 52.31 93 SER A O 1
ATOM 758 N N . LYS A 1 94 ? 0.000 -8.846 17.822 1.00 45.91 94 LYS A N 1
ATOM 759 C CA . LYS A 1 94 ? -0.900 -9.091 18.949 1.00 45.91 94 LYS A CA 1
ATOM 760 C C . LYS A 1 94 ? -2.236 -8.483 18.534 1.00 45.91 94 LYS A C 1
ATOM 762 O O . LYS A 1 94 ? -2.324 -7.264 18.430 1.00 45.91 94 LYS A O 1
ATOM 767 N N . LEU A 1 95 ? -3.185 -9.346 18.178 1.00 41.75 95 LEU A N 1
ATOM 768 C CA . LEU A 1 95 ? -4.602 -9.002 18.274 1.00 41.75 95 LEU A CA 1
ATOM 769 C C . LEU A 1 95 ? -4.957 -8.825 19.753 1.00 41.75 95 LEU A C 1
ATOM 771 O O . LEU A 1 95 ? -4.367 -9.568 20.577 1.00 41.75 95 LEU A O 1
#

Foldseek 3Di:
DPPPDDWDDPPADPVQPDAWADDDDDDDDQKDFDADSNRVPDCGQQDDADPVHRHGDRGDIDGPVVDPDDQFWDPPPVVPTDGDDDDDIPDPDPD

pLDDT: mean 90.2, std 9.82, range [41.75, 97.5]